Protein AF-A0A3N5ZUP9-F1 (afdb_monomer_lite)

Radius of gyration: 12.38 Å; chains: 1; bounding box: 33×23×29 Å

Secondary structure (DSSP, 8-state):
-HHHHHHHHHHHHHHHHH-TTS-THHHHHHHHHHHHHHHHHHTS-EEEEEBTTS-EEEE-TTS-EEEEETTEEEEE-HHHHHHHHHTT-S-B-

Structure (mmCIF, N/CA/C/O backbone):
data_AF-A0A3N5ZUP9-F1
#
_entry.id   AF-A0A3N5ZUP9-F1
#
loop_
_atom_site.group_PDB
_atom_site.id
_atom_site.type_symbol
_atom_site.label_atom_id
_atom_site.label_alt_id
_atom_site.label_comp_id
_atom_site.label_asym_id
_atom_site.label_entity_id
_atom_site.label_seq_id
_atom_site.pdbx_PDB_ins_code
_atom_site.Cartn_x
_atom_site.Cartn_y
_atom_site.Cartn_z
_atom_site.occupancy
_atom_site.B_iso_or_equiv
_atom_site.auth_seq_id
_atom_site.auth_comp_id
_atom_site.auth_asym_id
_atom_site.auth_atom_id
_atom_site.pdbx_PDB_model_num
ATOM 1 N N . MET A 1 1 ? -2.086 13.916 8.152 1.00 80.25 1 MET A N 1
ATOM 2 C CA . MET A 1 1 ? -1.507 12.600 8.512 1.00 80.25 1 MET A CA 1
ATOM 3 C C . MET A 1 1 ? -1.616 11.605 7.370 1.00 80.25 1 MET A C 1
ATOM 5 O O . MET A 1 1 ? -0.582 11.284 6.815 1.00 80.25 1 MET A O 1
ATOM 9 N N . ILE A 1 2 ? -2.815 11.157 6.964 1.00 89.25 2 ILE A N 1
ATOM 10 C CA . ILE A 1 2 ? -2.916 10.191 5.851 1.00 89.25 2 ILE A CA 1
ATOM 11 C C . ILE A 1 2 ? -2.385 10.752 4.523 1.00 89.25 2 ILE A C 1
ATOM 13 O O . ILE A 1 2 ? -1.625 10.070 3.855 1.00 89.25 2 ILE A O 1
ATOM 17 N N . ASN A 1 3 ? -2.672 12.019 4.205 1.00 91.50 3 ASN A N 1
ATOM 18 C CA . ASN A 1 3 ? -2.165 12.664 2.987 1.00 91.50 3 ASN A CA 1
ATOM 19 C C . ASN A 1 3 ? -0.626 12.696 2.923 1.00 91.50 3 ASN A C 1
ATOM 21 O O . ASN A 1 3 ? -0.060 12.529 1.849 1.00 91.50 3 ASN A O 1
ATOM 25 N N . GLU A 1 4 ? 0.051 12.861 4.067 1.00 93.94 4 GLU A N 1
ATOM 26 C CA . GLU A 1 4 ? 1.521 12.823 4.128 1.00 93.94 4 GLU A CA 1
ATOM 27 C C . GLU A 1 4 ? 2.040 11.404 3.881 1.00 93.94 4 GLU A C 1
ATOM 29 O O . GLU A 1 4 ? 2.918 11.218 3.052 1.00 93.94 4 GLU A O 1
ATOM 34 N N . ILE A 1 5 ? 1.419 10.387 4.495 1.00 94.19 5 ILE A N 1
ATOM 35 C CA . ILE A 1 5 ? 1.750 8.971 4.251 1.00 94.19 5 ILE A CA 1
ATOM 36 C C . ILE A 1 5 ? 1.583 8.619 2.766 1.00 94.19 5 ILE A C 1
ATOM 38 O O . ILE A 1 5 ? 2.441 7.963 2.182 1.00 94.19 5 ILE A O 1
ATOM 42 N N . GLN A 1 6 ? 0.492 9.069 2.140 1.00 94.88 6 GLN A N 1
ATOM 43 C CA . GLN A 1 6 ? 0.239 8.855 0.713 1.00 94.88 6 GLN A CA 1
ATOM 44 C C . GLN A 1 6 ? 1.306 9.525 -0.156 1.00 94.88 6 GLN A C 1
ATOM 46 O O . GLN A 1 6 ? 1.809 8.918 -1.100 1.00 94.88 6 GLN A O 1
ATOM 51 N N . LYS A 1 7 ? 1.665 10.769 0.169 1.00 95.62 7 LYS A N 1
ATOM 52 C CA . LYS A 1 7 ? 2.692 11.535 -0.538 1.00 95.62 7 LYS A CA 1
ATOM 53 C C . LYS A 1 7 ? 4.071 10.884 -0.413 1.00 95.62 7 LYS A C 1
ATOM 55 O O . LYS A 1 7 ? 4.752 10.729 -1.425 1.00 95.62 7 LYS A O 1
ATOM 60 N N . ASP A 1 8 ? 4.454 10.469 0.790 1.00 95.56 8 ASP A N 1
ATOM 61 C CA . ASP A 1 8 ? 5.726 9.795 1.050 1.00 95.56 8 ASP A CA 1
ATOM 62 C C . ASP A 1 8 ? 5.803 8.459 0.311 1.00 95.56 8 ASP A C 1
ATOM 64 O O . ASP A 1 8 ? 6.808 8.174 -0.339 1.00 95.56 8 ASP A O 1
ATOM 68 N N . LEU A 1 9 ? 4.719 7.676 0.324 1.00 95.44 9 LEU A N 1
ATOM 69 C CA . LEU A 1 9 ? 4.653 6.407 -0.397 1.00 95.44 9 LEU A CA 1
ATOM 70 C C . LEU A 1 9 ? 4.844 6.598 -1.903 1.00 95.44 9 LEU A C 1
ATOM 72 O O . LEU A 1 9 ? 5.688 5.934 -2.504 1.00 95.44 9 LEU A O 1
ATOM 76 N N . LYS A 1 10 ? 4.106 7.538 -2.507 1.00 94.50 10 LYS A N 1
ATOM 77 C CA . LYS A 1 10 ? 4.234 7.862 -3.937 1.00 94.50 10 LYS A CA 1
ATOM 78 C C . LYS A 1 10 ? 5.645 8.322 -4.288 1.00 94.50 10 LYS A C 1
ATOM 80 O O . LYS A 1 10 ? 6.194 7.891 -5.297 1.00 94.50 10 LYS A O 1
ATOM 85 N N . LYS A 1 11 ? 6.252 9.154 -3.438 1.00 94.94 11 LYS A N 1
ATOM 86 C CA . LYS A 1 11 ? 7.625 9.629 -3.626 1.00 94.94 11 LYS A CA 1
ATOM 87 C C . LYS A 1 11 ? 8.627 8.475 -3.606 1.00 94.94 11 LYS A C 1
ATOM 89 O O . LYS A 1 11 ? 9.473 8.404 -4.489 1.00 94.94 11 LYS A O 1
ATOM 94 N N . VAL A 1 12 ? 8.537 7.579 -2.623 1.00 95.00 12 VAL A N 1
ATOM 95 C CA . VAL A 1 12 ? 9.448 6.429 -2.515 1.00 95.00 12 VAL A CA 1
ATOM 96 C C . VAL A 1 12 ? 9.282 5.488 -3.705 1.00 95.00 12 VAL A C 1
ATOM 98 O O . VAL A 1 12 ? 10.280 5.076 -4.288 1.00 95.00 12 VAL A O 1
ATOM 101 N N . ILE A 1 13 ? 8.046 5.203 -4.122 1.00 93.12 13 ILE A N 1
ATOM 102 C CA . ILE A 1 13 ? 7.793 4.346 -5.287 1.00 93.12 13 ILE A CA 1
ATOM 103 C C . ILE A 1 13 ? 8.316 4.991 -6.580 1.00 93.12 13 ILE A C 1
ATOM 105 O O . ILE A 1 13 ? 8.972 4.311 -7.361 1.00 93.12 13 ILE A O 1
ATOM 109 N N . SER A 1 14 ? 8.109 6.294 -6.789 1.00 92.94 14 SER A N 1
ATOM 110 C CA . SER A 1 14 ? 8.657 7.012 -7.951 1.00 92.94 14 SER A CA 1
ATOM 111 C C . SER A 1 14 ? 10.189 6.973 -7.976 1.00 92.94 14 SER A C 1
ATOM 113 O O . SER A 1 14 ? 10.779 6.691 -9.014 1.00 92.94 14 SER A O 1
ATOM 115 N N . LEU A 1 15 ? 10.844 7.172 -6.827 1.00 92.81 15 LEU A N 1
ATOM 116 C CA . LEU A 1 15 ? 12.301 7.063 -6.726 1.00 92.81 15 LEU A CA 1
ATOM 117 C C . LEU A 1 15 ? 12.798 5.634 -6.980 1.00 92.81 15 LEU A C 1
ATOM 119 O O . LEU A 1 15 ? 13.849 5.459 -7.595 1.00 92.81 15 LEU A O 1
ATOM 123 N N . TYR A 1 16 ? 12.055 4.617 -6.534 1.00 92.00 16 TYR A N 1
ATOM 124 C CA . TYR A 1 16 ? 12.363 3.218 -6.829 1.00 92.00 16 TYR A CA 1
ATOM 125 C C . TYR A 1 16 ? 12.235 2.907 -8.323 1.00 92.00 16 TYR A C 1
ATOM 127 O O . TYR A 1 16 ? 13.109 2.249 -8.876 1.00 92.00 16 TYR A O 1
ATOM 135 N N . GLN A 1 17 ? 11.200 3.419 -8.993 1.00 89.88 17 GLN A N 1
ATOM 136 C CA . GLN A 1 17 ? 11.028 3.260 -10.442 1.00 89.88 17 GLN A CA 1
ATOM 137 C C . GLN A 1 17 ? 12.198 3.867 -11.231 1.00 89.88 17 GLN A C 1
ATOM 139 O O . GLN A 1 17 ? 12.654 3.273 -12.204 1.00 89.88 17 GLN A O 1
ATOM 144 N N . GLU A 1 18 ? 12.720 5.020 -10.799 1.00 92.50 18 GLU A N 1
ATOM 145 C CA . GLU A 1 18 ? 13.895 5.648 -11.418 1.00 92.50 18 GLU A CA 1
ATOM 146 C C . GLU A 1 18 ? 15.208 4.927 -11.074 1.00 92.50 18 GLU A C 1
ATOM 148 O O . GLU A 1 18 ? 16.133 4.876 -11.887 1.00 92.50 18 GLU A O 1
ATOM 153 N N . LYS A 1 19 ? 15.322 4.411 -9.845 1.00 91.81 19 LYS A N 1
ATOM 154 C CA . LYS A 1 19 ? 16.559 3.850 -9.281 1.00 91.81 19 LYS A CA 1
ATOM 155 C C . LYS A 1 19 ? 16.274 2.543 -8.528 1.00 91.81 19 LYS A C 1
ATOM 157 O O . LYS A 1 19 ? 16.399 2.502 -7.301 1.00 91.81 19 LYS A O 1
ATOM 162 N N . PRO A 1 20 ? 15.958 1.446 -9.241 1.00 87.44 20 PRO A N 1
ATOM 163 C CA . PRO A 1 20 ? 15.503 0.191 -8.628 1.00 87.44 20 PRO A CA 1
ATOM 164 C C . PRO A 1 20 ? 16.588 -0.544 -7.830 1.00 87.44 20 PRO A C 1
ATOM 166 O O . PRO A 1 20 ? 16.297 -1.452 -7.058 1.00 87.44 20 PRO A O 1
ATOM 169 N N . TYR A 1 21 ? 17.850 -0.151 -8.001 1.00 87.00 21 TYR A N 1
ATOM 170 C CA . TYR A 1 21 ? 19.001 -0.696 -7.282 1.00 87.00 21 TYR A CA 1
ATOM 171 C C . TYR A 1 21 ? 19.194 -0.090 -5.880 1.00 87.00 21 TYR A C 1
ATOM 173 O O . TYR A 1 21 ? 20.072 -0.535 -5.141 1.00 87.00 21 TYR A O 1
ATOM 181 N N . LEU A 1 22 ? 18.426 0.941 -5.509 1.00 87.56 22 LEU A N 1
ATOM 182 C CA . LEU A 1 22 ? 18.506 1.554 -4.183 1.00 87.56 22 LEU A CA 1
ATOM 183 C C . LEU A 1 22 ? 17.656 0.791 -3.148 1.00 87.56 22 LEU A C 1
ATOM 185 O O . LEU A 1 22 ? 16.568 0.308 -3.469 1.00 87.56 22 LEU A O 1
ATOM 189 N N . PRO A 1 23 ? 18.109 0.711 -1.884 1.00 87.44 23 PRO A N 1
ATOM 190 C CA . PRO A 1 23 ? 17.470 -0.105 -0.856 1.00 87.44 23 PRO A CA 1
ATOM 191 C C . PRO A 1 23 ? 16.295 0.615 -0.170 1.00 87.44 23 PRO A C 1
ATOM 193 O O . PRO A 1 23 ? 16.345 0.881 1.026 1.00 87.44 23 PRO A O 1
ATOM 196 N N . PHE A 1 24 ? 15.205 0.879 -0.895 1.00 89.94 24 PHE A N 1
ATOM 197 C CA . PHE A 1 24 ? 14.018 1.574 -0.357 1.00 89.94 24 PHE A CA 1
ATOM 198 C C . PHE A 1 24 ? 13.136 0.735 0.594 1.00 89.94 24 PHE A C 1
ATOM 200 O O . PHE A 1 24 ? 12.042 1.152 0.985 1.00 89.94 24 PHE A O 1
ATOM 207 N N . TRP A 1 25 ? 13.584 -0.469 0.964 1.00 89.44 25 TRP A N 1
ATOM 208 C CA . TRP A 1 25 ? 12.852 -1.381 1.850 1.00 89.44 25 TRP A CA 1
ATOM 209 C C . TRP A 1 25 ? 12.537 -0.725 3.200 1.00 89.44 25 TRP A C 1
ATOM 211 O O . TRP A 1 25 ? 11.406 -0.799 3.676 1.00 89.44 25 TRP A O 1
ATOM 221 N N . GLY A 1 26 ? 13.510 -0.034 3.804 1.00 92.12 26 GLY A N 1
ATOM 222 C CA . GLY A 1 26 ? 13.339 0.597 5.115 1.00 92.12 26 GLY A CA 1
ATOM 223 C C . GLY A 1 26 ? 12.285 1.706 5.106 1.00 92.12 26 GLY A C 1
ATOM 224 O O . GLY A 1 26 ? 11.439 1.780 6.001 1.00 92.12 26 GLY A O 1
ATOM 225 N N . GLU A 1 27 ? 12.293 2.544 4.072 1.00 94.31 27 GLU A N 1
ATOM 226 C CA . GLU A 1 27 ? 11.325 3.616 3.879 1.00 94.31 27 GLU A CA 1
ATOM 227 C C . GLU A 1 2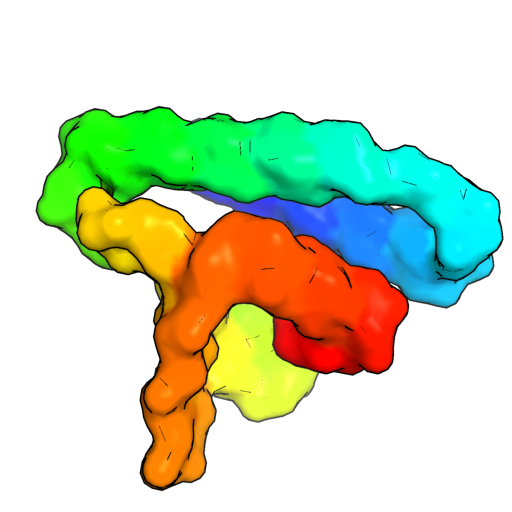7 ? 9.914 3.060 3.683 1.00 94.31 27 GLU A C 1
ATOM 229 O O . GLU A 1 27 ? 8.984 3.513 4.354 1.00 94.31 27 GLU A O 1
ATOM 234 N N . LEU A 1 28 ? 9.753 2.042 2.831 1.00 94.81 28 LEU A N 1
ATOM 235 C CA . LEU A 1 28 ? 8.463 1.384 2.615 1.00 94.81 28 LEU A CA 1
ATOM 236 C C . LEU A 1 28 ? 7.932 0.749 3.908 1.00 94.81 28 LEU A C 1
ATOM 238 O O . LEU A 1 28 ? 6.753 0.923 4.233 1.00 94.81 28 LEU A O 1
ATOM 242 N N . PHE A 1 29 ? 8.788 0.086 4.694 1.00 95.31 29 PHE A N 1
ATOM 243 C CA . PHE A 1 29 ? 8.407 -0.484 5.992 1.00 95.31 29 PHE A CA 1
ATOM 244 C C . PHE A 1 29 ? 7.946 0.579 6.982 1.00 95.31 29 PHE A C 1
ATOM 246 O O . PHE A 1 29 ? 6.922 0.413 7.647 1.00 95.31 29 PHE A O 1
ATOM 253 N N . LYS A 1 30 ? 8.678 1.691 7.071 1.00 95.50 30 LYS A N 1
ATOM 254 C CA . LYS A 1 30 ? 8.319 2.800 7.953 1.00 95.50 30 LYS A CA 1
ATOM 255 C C . LYS A 1 30 ? 6.965 3.397 7.566 1.00 95.50 30 LYS A C 1
ATOM 257 O O . LYS A 1 30 ? 6.089 3.517 8.420 1.00 95.50 30 LYS A O 1
ATOM 262 N N . ILE A 1 31 ? 6.778 3.724 6.286 1.00 95.44 31 ILE A N 1
ATOM 263 C CA . ILE A 1 31 ? 5.551 4.341 5.762 1.00 95.44 31 ILE A CA 1
ATOM 264 C C . ILE A 1 31 ? 4.332 3.447 6.021 1.00 95.44 31 ILE A C 1
ATOM 266 O O . ILE A 1 31 ? 3.297 3.909 6.506 1.00 95.44 31 ILE A O 1
ATOM 270 N N . THR A 1 32 ? 4.456 2.149 5.741 1.00 94.88 32 THR A N 1
ATOM 271 C CA . THR A 1 32 ? 3.376 1.176 5.966 1.00 94.88 32 THR A CA 1
ATOM 272 C C . THR A 1 32 ? 3.100 0.944 7.457 1.00 94.88 32 THR A C 1
ATOM 274 O O . THR A 1 32 ? 1.945 0.741 7.837 1.00 94.88 32 THR A O 1
ATOM 277 N N . GLN A 1 33 ? 4.100 1.080 8.336 1.00 94.06 33 GLN A N 1
ATOM 278 C CA . GLN A 1 33 ? 3.868 1.096 9.784 1.00 94.06 33 GLN A CA 1
ATOM 279 C C . GLN A 1 33 ? 3.145 2.353 10.272 1.00 94.06 33 GLN A C 1
ATOM 281 O O . GLN A 1 33 ? 2.250 2.282 11.117 1.00 94.06 33 GLN A O 1
ATOM 286 N N . ASP A 1 34 ? 3.491 3.521 9.742 1.00 94.44 34 ASP A N 1
ATOM 287 C CA . ASP A 1 34 ? 2.793 4.753 10.103 1.00 94.44 34 ASP A CA 1
ATOM 288 C C . ASP A 1 34 ? 1.326 4.710 9.639 1.00 94.44 34 ASP A C 1
ATOM 290 O O . ASP A 1 34 ? 0.429 5.136 10.375 1.00 94.44 34 ASP A O 1
ATOM 294 N N . LEU A 1 35 ? 1.048 4.069 8.498 1.00 94.44 35 LEU A N 1
ATOM 295 C CA . LEU A 1 35 ? -0.314 3.765 8.054 1.00 94.44 35 LEU A CA 1
ATOM 296 C C . LEU A 1 35 ? -1.063 2.854 9.033 1.00 94.44 35 LEU A C 1
ATOM 298 O O . LEU A 1 35 ? -2.218 3.137 9.372 1.00 94.44 35 LEU A O 1
ATOM 302 N N . LYS A 1 36 ? -0.412 1.797 9.534 1.00 92.94 36 LYS A N 1
ATOM 303 C CA . LYS A 1 36 ? -0.994 0.893 10.535 1.00 92.94 36 LYS A CA 1
ATOM 304 C C . LYS A 1 36 ? -1.430 1.643 11.788 1.00 92.94 36 LYS A C 1
ATOM 306 O O . LYS A 1 36 ? -2.570 1.485 12.228 1.00 92.94 36 LYS A O 1
ATOM 311 N N . LYS A 1 37 ? -0.567 2.512 12.325 1.00 91.69 37 LYS A N 1
ATOM 312 C CA . LYS A 1 37 ? -0.877 3.340 13.505 1.00 91.69 37 LYS A CA 1
ATOM 313 C C . LYS A 1 37 ? -2.102 4.222 13.264 1.00 91.69 37 LYS A C 1
ATOM 315 O O . LYS A 1 37 ? -3.021 4.232 14.080 1.00 91.69 37 LYS A O 1
ATOM 320 N N . VAL A 1 38 ? -2.150 4.928 12.130 1.00 91.62 38 VAL A N 1
ATOM 321 C CA . VAL A 1 38 ? -3.276 5.817 11.788 1.00 91.62 38 VAL A CA 1
ATOM 322 C C . VAL A 1 38 ? -4.582 5.037 11.637 1.00 91.62 38 VAL A C 1
ATOM 324 O O . VAL A 1 38 ? -5.624 5.476 12.124 1.00 91.62 38 VAL A O 1
ATOM 327 N N . THR A 1 39 ? -4.536 3.873 10.996 1.00 90.25 39 THR A N 1
ATOM 328 C CA . THR A 1 39 ? -5.721 3.030 10.775 1.00 90.25 39 THR A CA 1
ATOM 329 C C . THR A 1 39 ? -6.246 2.458 12.085 1.00 90.25 39 THR A C 1
ATOM 331 O O . THR A 1 39 ? -7.453 2.485 12.327 1.00 90.25 39 THR A O 1
ATOM 334 N N . HIS A 1 40 ? -5.351 2.020 12.974 1.00 87.62 40 HIS A N 1
ATOM 335 C CA . HIS A 1 40 ? -5.726 1.513 14.290 1.00 87.62 40 HIS A CA 1
ATOM 336 C C . HIS A 1 40 ? -6.416 2.585 15.147 1.00 87.62 40 HIS A C 1
ATOM 338 O O . HIS A 1 40 ? -7.449 2.312 15.756 1.00 87.62 40 HIS A O 1
ATOM 344 N N . LEU A 1 41 ? -5.907 3.824 15.124 1.00 88.50 41 LEU A N 1
ATOM 345 C CA . LEU A 1 41 ? -6.533 4.959 15.811 1.00 88.50 41 LEU A CA 1
ATOM 346 C C . LEU A 1 41 ? -7.933 5.269 15.266 1.00 88.50 41 LEU A C 1
ATOM 348 O O . LEU A 1 41 ? -8.836 5.595 16.032 1.00 88.50 41 LEU A O 1
ATOM 352 N N . LYS A 1 42 ? -8.126 5.159 13.947 1.00 88.06 42 LYS A N 1
ATOM 353 C CA . LYS A 1 42 ? -9.406 5.463 13.294 1.00 88.06 42 LYS A CA 1
ATOM 354 C C . LYS A 1 42 ? -10.418 4.316 13.332 1.00 88.06 42 LYS A C 1
ATOM 356 O O . LYS A 1 42 ? -11.600 4.582 13.140 1.00 88.06 42 LYS A O 1
ATOM 361 N N . LYS A 1 43 ? -9.981 3.069 13.556 1.00 88.94 43 LYS A N 1
ATOM 362 C CA . LYS A 1 43 ? -10.802 1.837 13.506 1.00 88.94 43 LYS A CA 1
ATOM 363 C C . LYS A 1 43 ? -11.641 1.703 12.226 1.00 88.94 43 LYS A C 1
ATOM 365 O O . LYS A 1 43 ? -12.739 1.155 12.241 1.00 88.94 43 LYS A O 1
ATOM 370 N N . GLN A 1 44 ? -11.137 2.226 11.114 1.00 90.62 44 GLN A N 1
ATOM 371 C CA . GLN A 1 44 ? -11.837 2.278 9.831 1.00 90.62 44 GLN A CA 1
ATOM 372 C C . GLN A 1 44 ? -10.870 1.929 8.708 1.00 90.62 44 GLN A C 1
ATOM 374 O O . GLN A 1 44 ? -9.680 2.227 8.813 1.00 90.62 44 GLN A O 1
ATOM 379 N N . LYS A 1 45 ? -11.381 1.323 7.630 1.00 92.88 45 LYS A N 1
ATOM 380 C CA . LYS A 1 45 ? -10.585 1.114 6.418 1.00 92.88 45 LYS A CA 1
ATOM 381 C C . LYS A 1 45 ? -10.164 2.465 5.841 1.00 92.88 45 LYS A C 1
ATOM 383 O O . LYS A 1 45 ? -10.956 3.407 5.818 1.00 92.88 45 LYS A O 1
ATOM 388 N N . ILE A 1 46 ? -8.934 2.552 5.357 1.00 94.44 46 ILE A N 1
ATOM 389 C CA . ILE A 1 46 ? -8.382 3.769 4.766 1.00 94.44 46 ILE A CA 1
ATOM 390 C C . ILE A 1 46 ? -8.094 3.510 3.294 1.00 94.44 46 ILE A C 1
ATOM 392 O O . ILE A 1 46 ? -7.406 2.547 2.968 1.00 94.44 46 ILE A O 1
ATOM 396 N N . LEU A 1 47 ? -8.600 4.371 2.409 1.00 95.06 47 LEU A N 1
ATOM 397 C CA . LEU A 1 47 ? -8.153 4.403 1.019 1.00 95.06 47 LEU A CA 1
ATOM 398 C C . LEU A 1 47 ? -6.728 4.959 0.987 1.00 95.06 47 LEU A C 1
ATOM 400 O O . LEU A 1 47 ? -6.504 6.112 1.357 1.00 95.06 47 LEU A O 1
ATOM 404 N N . LEU A 1 48 ? -5.772 4.132 0.577 1.00 95.12 48 LEU A N 1
ATOM 405 C CA . LEU A 1 48 ? -4.371 4.512 0.506 1.00 95.12 48 LEU A CA 1
ATOM 406 C C . LEU A 1 48 ? -4.082 5.221 -0.817 1.00 95.12 48 LEU A C 1
ATOM 408 O O . LEU A 1 48 ? -3.652 6.365 -0.798 1.00 95.12 48 LEU A O 1
ATOM 412 N N . TYR A 1 49 ? -4.361 4.596 -1.955 1.00 95.38 49 TYR A N 1
ATOM 413 C CA . TYR A 1 49 ? -4.272 5.229 -3.274 1.00 95.38 49 TYR A CA 1
ATOM 414 C C . TYR A 1 49 ? -5.063 4.418 -4.305 1.00 95.38 49 TYR A C 1
ATOM 416 O O . TYR A 1 49 ? -5.545 3.327 -4.010 1.00 95.38 49 TYR A O 1
ATOM 424 N N . GLU A 1 50 ? -5.174 4.950 -5.518 1.00 94.94 50 GLU A N 1
ATOM 425 C CA . GLU A 1 50 ? -5.577 4.189 -6.702 1.00 94.94 50 GLU A CA 1
ATOM 426 C C . GLU A 1 50 ? -4.341 3.840 -7.530 1.00 94.94 50 GLU A C 1
ATOM 428 O O . GLU A 1 50 ? -3.420 4.661 -7.642 1.00 94.94 50 GLU A O 1
ATOM 433 N N . THR A 1 51 ? -4.297 2.617 -8.059 1.00 93.75 51 THR A N 1
ATOM 434 C CA . THR A 1 51 ? -3.211 2.181 -8.938 1.00 93.75 51 THR A CA 1
ATOM 435 C C . THR A 1 51 ? -3.282 2.886 -10.294 1.00 93.75 51 THR A C 1
ATOM 437 O O . THR A 1 51 ? -4.277 3.543 -10.621 1.00 93.75 51 THR A O 1
ATOM 440 N N . ASN A 1 52 ? -2.247 2.716 -11.116 1.00 89.50 52 ASN A N 1
ATOM 441 C CA . ASN A 1 52 ? -2.240 3.162 -12.513 1.00 89.50 52 ASN A CA 1
ATOM 442 C C . ASN A 1 52 ? -3.441 2.632 -13.320 1.00 89.50 52 ASN A C 1
ATOM 444 O O . ASN A 1 52 ? -3.949 3.325 -14.197 1.00 89.50 52 ASN A O 1
ATOM 448 N N . GLU A 1 53 ? -3.934 1.440 -12.984 1.00 90.38 53 GLU A N 1
ATOM 449 C CA . GLU A 1 53 ? -5.102 0.786 -13.586 1.00 90.38 53 GLU A CA 1
ATOM 450 C C . GLU A 1 53 ? -6.434 1.177 -12.917 1.00 90.38 53 GLU A C 1
ATOM 452 O O . GLU A 1 53 ? -7.445 0.503 -13.107 1.00 90.38 53 GLU A O 1
ATOM 457 N N . SER A 1 54 ? -6.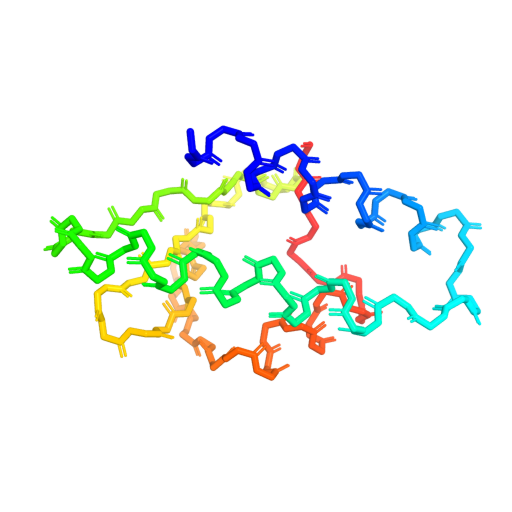455 2.247 -12.113 1.00 92.88 54 SER A N 1
ATOM 458 C CA . SER A 1 54 ? -7.637 2.715 -11.373 1.00 92.88 54 SER A CA 1
ATOM 459 C C . SER A 1 54 ? -8.216 1.681 -10.399 1.00 92.88 54 SER A C 1
ATOM 461 O O . SER A 1 54 ? -9.404 1.712 -10.075 1.00 92.88 54 SER A O 1
ATOM 463 N N . VAL A 1 55 ? -7.375 0.779 -9.887 1.00 94.56 55 VAL A N 1
ATOM 464 C CA . VAL 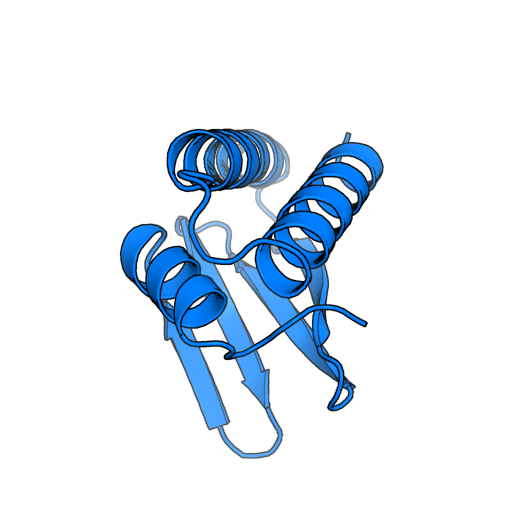A 1 55 ? -7.769 -0.164 -8.838 1.00 94.56 55 VAL A CA 1
ATOM 465 C C . VAL A 1 55 ? -7.511 0.472 -7.469 1.00 94.56 55 VAL A C 1
ATOM 467 O O . VAL A 1 55 ? -6.388 0.894 -7.194 1.00 94.56 55 VAL A O 1
ATOM 470 N N . PRO A 1 56 ? -8.505 0.559 -6.572 1.00 96.12 56 PRO A N 1
ATOM 471 C CA . PRO A 1 56 ? -8.294 1.134 -5.253 1.00 96.12 56 PRO A CA 1
ATOM 472 C C . PRO A 1 56 ? -7.538 0.168 -4.331 1.00 96.12 56 PRO A C 1
ATOM 474 O O . PRO A 1 56 ? -7.884 -1.011 -4.195 1.00 96.12 56 PRO A O 1
ATOM 477 N N . VAL A 1 57 ? -6.532 0.707 -3.644 1.00 96.75 57 VAL A N 1
ATOM 478 C CA . VAL A 1 57 ? -5.759 0.031 -2.601 1.00 96.75 57 VAL A CA 1
ATOM 479 C C . VAL A 1 57 ? -6.175 0.585 -1.247 1.00 96.75 57 VAL A C 1
ATOM 481 O O . VAL A 1 57 ? -6.007 1.771 -0.954 1.00 96.75 57 VAL A O 1
ATOM 484 N N . PHE A 1 58 ? -6.704 -0.285 -0.397 1.00 96.62 58 PHE A N 1
ATOM 485 C CA . PHE A 1 58 ? -7.107 0.036 0.965 1.00 96.62 58 PHE A CA 1
ATOM 486 C C . PHE A 1 58 ? -6.154 -0.576 1.984 1.00 96.62 58 PHE A C 1
ATOM 488 O O . PHE A 1 58 ? -5.559 -1.623 1.748 1.00 96.62 58 PHE A O 1
ATOM 495 N N . TYR A 1 59 ? -6.094 0.032 3.163 1.00 96.62 59 TYR A N 1
ATOM 496 C CA . TYR A 1 59 ? -5.566 -0.601 4.362 1.00 96.62 59 TYR A CA 1
ATOM 497 C C . TYR A 1 59 ? -6.701 -0.853 5.352 1.00 96.62 59 TYR A C 1
ATOM 499 O O . TYR A 1 59 ? -7.489 0.045 5.664 1.00 96.62 59 TYR A O 1
ATOM 507 N N . GLN A 1 60 ? -6.820 -2.100 5.793 1.00 95.06 60 GLN A N 1
ATOM 508 C CA . GLN A 1 60 ? -7.923 -2.589 6.608 1.00 95.06 60 GLN A CA 1
ATOM 509 C C . GLN A 1 60 ? -7.601 -2.474 8.109 1.00 95.06 60 GLN A C 1
ATOM 511 O O . GLN A 1 60 ? -6.434 -2.541 8.502 1.00 95.06 60 GLN A O 1
ATOM 516 N N . PRO A 1 61 ? -8.616 -2.343 8.985 1.00 91.50 61 PRO A N 1
ATOM 517 C CA . PRO A 1 61 ? -8.410 -2.312 10.438 1.00 91.50 61 PRO A CA 1
ATOM 518 C C . PRO A 1 61 ? -7.757 -3.576 11.013 1.00 91.50 61 PRO A C 1
ATOM 520 O O . PRO A 1 61 ? -7.154 -3.515 12.081 1.00 91.50 61 PRO A O 1
ATOM 523 N N . ASP A 1 62 ? -7.875 -4.706 10.311 1.00 91.00 62 ASP A N 1
ATOM 524 C CA . ASP A 1 62 ? -7.249 -5.985 10.668 1.00 91.00 62 ASP A CA 1
ATOM 525 C C . ASP A 1 62 ? -5.746 -6.046 10.330 1.00 91.00 62 ASP A C 1
ATOM 527 O O . ASP A 1 62 ? -5.081 -7.039 10.620 1.00 91.00 62 ASP A O 1
ATOM 531 N N . GLY A 1 63 ? -5.198 -4.973 9.753 1.00 92.75 63 GLY A N 1
ATOM 532 C CA . GLY A 1 63 ? -3.780 -4.818 9.468 1.00 92.75 63 GLY A CA 1
ATOM 533 C C . GLY A 1 63 ? -3.344 -5.260 8.070 1.00 92.75 63 GLY A C 1
ATOM 534 O O . GLY A 1 63 ? -2.140 -5.259 7.806 1.00 92.75 63 GLY A O 1
ATOM 535 N N . ARG A 1 64 ? -4.281 -5.624 7.184 1.00 96.31 64 ARG A N 1
ATOM 536 C CA . ARG A 1 64 ? -3.984 -6.083 5.819 1.00 96.31 64 ARG A CA 1
ATOM 537 C C . ARG A 1 64 ? -4.188 -4.996 4.768 1.00 96.31 64 ARG A C 1
ATOM 539 O O . ARG A 1 64 ? -5.064 -4.138 4.891 1.00 96.31 64 ARG A O 1
ATOM 546 N N . PHE A 1 65 ? -3.417 -5.079 3.690 1.00 97.12 65 PHE A N 1
ATOM 547 C CA . PHE A 1 65 ? -3.688 -4.339 2.462 1.00 97.12 65 PHE A CA 1
ATOM 548 C C . PHE A 1 65 ? -4.758 -5.074 1.661 1.00 97.12 65 PHE A C 1
ATOM 550 O O . PHE A 1 65 ? -4.798 -6.300 1.648 1.00 97.12 65 PHE A O 1
ATOM 557 N N . CYS A 1 66 ? -5.648 -4.328 1.019 1.00 97.00 66 CYS A N 1
ATOM 558 C CA . CYS A 1 66 ? -6.775 -4.855 0.267 1.00 97.00 66 CYS A CA 1
ATOM 559 C C . CYS A 1 66 ? -6.823 -4.166 -1.096 1.00 97.00 66 CYS A C 1
ATOM 561 O O . CYS A 1 66 ? -7.075 -2.964 -1.173 1.00 97.00 66 CYS A O 1
ATOM 563 N N . ILE A 1 67 ? -6.572 -4.926 -2.155 1.00 96.38 67 ILE A N 1
ATOM 564 C CA . ILE A 1 67 ? -6.635 -4.459 -3.540 1.00 96.38 67 ILE A CA 1
ATOM 565 C C . ILE A 1 67 ? -7.967 -4.940 -4.102 1.00 96.38 67 ILE A C 1
ATOM 567 O O . ILE A 1 67 ? -8.184 -6.146 -4.244 1.00 96.38 67 ILE A O 1
ATOM 571 N N . ALA A 1 68 ? -8.878 -4.005 -4.362 1.00 93.06 68 ALA A N 1
ATOM 572 C CA . ALA A 1 68 ? -10.238 -4.315 -4.794 1.00 93.06 68 ALA A CA 1
ATOM 573 C C . ALA A 1 68 ? -10.378 -4.112 -6.308 1.00 93.06 68 ALA A C 1
ATOM 575 O O . ALA A 1 68 ? -10.901 -3.096 -6.765 1.00 93.06 68 ALA A O 1
ATOM 576 N N . ALA A 1 69 ? -9.881 -5.077 -7.084 1.00 88.69 69 ALA A N 1
ATOM 577 C CA . ALA A 1 69 ? -10.025 -5.100 -8.535 1.00 88.69 69 ALA A CA 1
ATOM 578 C C . ALA A 1 69 ? -11.409 -5.645 -8.952 1.00 88.69 69 ALA A C 1
ATOM 580 O O . ALA A 1 69 ? -12.053 -6.378 -8.192 1.00 88.69 69 ALA A O 1
ATOM 581 N N . PRO A 1 70 ? -11.894 -5.335 -10.168 1.00 86.56 70 PRO A N 1
ATOM 582 C CA . PRO A 1 70 ? -13.129 -5.923 -10.681 1.00 86.56 70 PRO A CA 1
ATOM 583 C C . PRO A 1 70 ? -13.054 -7.458 -10.696 1.00 86.56 70 PRO A C 1
ATOM 585 O O . PRO A 1 70 ? -12.203 -8.040 -11.361 1.00 86.56 70 PRO A O 1
ATOM 588 N N . GLY A 1 71 ? -13.937 -8.121 -9.945 1.00 88.38 71 GLY A N 1
ATOM 589 C CA . GLY A 1 71 ? -13.999 -9.587 -9.869 1.00 88.38 71 GLY A CA 1
ATOM 590 C C . GLY A 1 71 ? -12.910 -10.256 -9.019 1.00 88.38 71 GLY A C 1
ATOM 591 O O . GLY A 1 71 ? -12.926 -11.478 -8.895 1.00 88.38 71 GLY A O 1
ATOM 592 N N . LEU A 1 72 ? -11.999 -9.492 -8.404 1.00 90.12 72 LEU A N 1
ATOM 593 C CA . LEU A 1 72 ? -10.918 -10.031 -7.578 1.00 90.12 72 LEU A CA 1
ATOM 594 C C . LEU A 1 72 ? -10.602 -9.107 -6.398 1.00 90.12 72 LEU A C 1
ATOM 596 O O . LEU A 1 72 ? -10.266 -7.940 -6.570 1.00 90.12 72 LEU A O 1
ATOM 600 N N . THR A 1 73 ? -10.653 -9.648 -5.183 1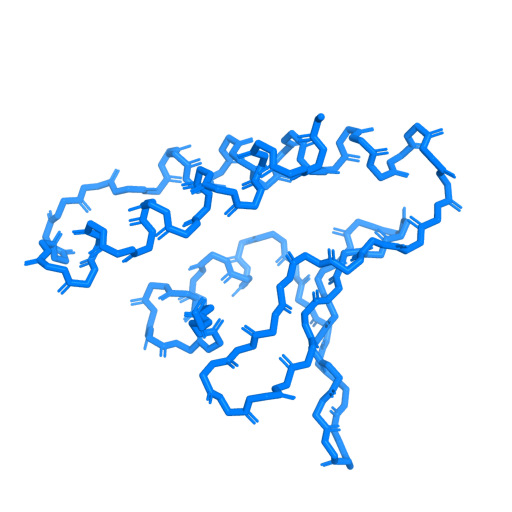.00 94.81 73 THR A N 1
ATOM 601 C CA . THR A 1 73 ? -10.164 -8.956 -3.983 1.00 94.81 73 THR A CA 1
ATOM 602 C C . THR A 1 73 ? -8.937 -9.680 -3.458 1.00 94.81 73 THR A C 1
ATOM 604 O O . THR A 1 73 ? -9.023 -10.850 -3.090 1.00 94.81 73 THR A O 1
ATOM 607 N N . ILE A 1 74 ? -7.805 -8.983 -3.417 1.00 95.69 74 ILE A N 1
ATOM 608 C CA . ILE A 1 74 ? -6.538 -9.525 -2.923 1.00 95.69 74 ILE A CA 1
ATOM 609 C C . ILE A 1 74 ? -6.272 -8.923 -1.548 1.00 95.69 74 ILE A C 1
ATOM 611 O O . ILE A 1 74 ? -6.318 -7.702 -1.390 1.00 95.69 74 ILE A O 1
ATOM 615 N N . PHE A 1 75 ? -5.985 -9.774 -0.565 1.00 97.19 75 PHE A N 1
ATOM 616 C CA . PHE A 1 75 ? -5.514 -9.349 0.748 1.00 97.19 75 PHE A CA 1
ATOM 617 C C . PHE A 1 75 ? -4.037 -9.682 0.885 1.00 97.19 75 PHE A C 1
ATOM 619 O O . PHE A 1 75 ? -3.657 -10.816 0.619 1.00 97.19 75 PHE A O 1
ATOM 626 N N . LEU A 1 76 ? -3.239 -8.706 1.310 1.00 97.31 76 LEU A N 1
ATOM 627 C CA . LEU A 1 76 ? -1.793 -8.846 1.456 1.00 97.31 76 LEU A CA 1
ATOM 628 C C . LEU A 1 76 ? -1.363 -8.456 2.871 1.00 97.31 76 LEU A C 1
ATOM 630 O O . LEU A 1 76 ? -1.895 -7.498 3.452 1.00 97.31 76 LEU A O 1
ATOM 634 N N . THR A 1 77 ? -0.383 -9.168 3.422 1.00 97.12 77 THR A N 1
ATOM 635 C CA . THR A 1 77 ? 0.370 -8.692 4.588 1.00 97.12 77 THR A CA 1
ATOM 636 C C . THR A 1 77 ? 1.222 -7.473 4.219 1.00 97.12 77 THR A C 1
ATOM 638 O O . THR A 1 77 ? 1.270 -7.036 3.067 1.00 97.12 77 THR A O 1
ATOM 641 N N . GLN A 1 78 ? 1.891 -6.879 5.210 1.00 95.44 78 GLN A N 1
ATOM 642 C CA . GLN A 1 78 ? 2.815 -5.771 4.968 1.00 95.44 78 GLN A CA 1
ATOM 643 C C . GLN A 1 78 ? 3.967 -6.196 4.051 1.00 95.44 78 GLN A C 1
ATOM 645 O O . GLN A 1 78 ? 4.279 -5.489 3.096 1.00 95.44 78 GLN A O 1
ATOM 650 N N . GLU A 1 79 ? 4.562 -7.352 4.329 1.00 95.75 79 GLU A N 1
ATOM 651 C CA . GLU A 1 79 ? 5.670 -7.926 3.572 1.00 95.75 79 GLU A CA 1
ATOM 652 C C . GLU A 1 79 ? 5.245 -8.210 2.130 1.00 95.75 79 GLU A C 1
ATOM 654 O O . GLU A 1 79 ? 5.881 -7.730 1.198 1.00 95.75 79 GLU A O 1
ATOM 659 N N . GLU A 1 80 ? 4.116 -8.900 1.940 1.00 96.94 80 GLU A N 1
ATOM 660 C CA . GLU A 1 80 ? 3.595 -9.236 0.611 1.00 96.94 80 GLU A CA 1
ATOM 661 C C . GLU A 1 80 ? 3.252 -7.988 -0.212 1.00 96.94 80 GLU A C 1
ATOM 663 O O . GLU A 1 80 ? 3.472 -7.953 -1.425 1.00 96.94 80 GLU A O 1
ATOM 668 N N . PHE A 1 81 ? 2.722 -6.946 0.433 1.00 96.50 81 PHE A N 1
ATOM 669 C CA . PHE A 1 81 ? 2.436 -5.673 -0.220 1.00 96.50 81 PHE A CA 1
ATOM 670 C C . PHE A 1 81 ? 3.717 -4.960 -0.666 1.00 96.50 81 PHE A C 1
ATOM 672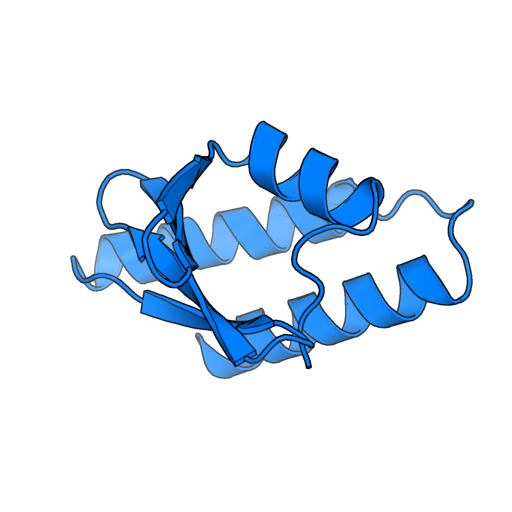 O O . PHE A 1 81 ? 3.794 -4.494 -1.802 1.00 96.50 81 PHE A O 1
ATOM 679 N N . ILE A 1 82 ? 4.733 -4.904 0.199 1.00 95.25 82 ILE A N 1
ATOM 680 C CA . ILE A 1 82 ? 6.027 -4.291 -0.125 1.00 95.25 82 ILE A CA 1
ATOM 681 C C . ILE A 1 82 ? 6.724 -5.072 -1.242 1.00 95.25 82 ILE A C 1
ATOM 683 O O . ILE A 1 82 ? 7.159 -4.469 -2.220 1.00 95.25 82 ILE A O 1
ATOM 687 N N . ASP A 1 83 ? 6.754 -6.401 -1.163 1.00 94.75 83 ASP A N 1
ATOM 688 C CA . ASP A 1 83 ? 7.306 -7.249 -2.220 1.00 94.75 83 ASP A CA 1
ATOM 689 C C . ASP A 1 83 ? 6.563 -7.068 -3.546 1.00 94.75 83 ASP A C 1
ATOM 691 O O . ASP A 1 83 ? 7.189 -7.008 -4.606 1.00 94.75 83 ASP A O 1
ATOM 695 N N . SER A 1 84 ? 5.235 -6.936 -3.506 1.00 94.00 84 SER A N 1
ATOM 696 C CA . SER A 1 84 ? 4.427 -6.664 -4.698 1.00 94.00 84 SER A CA 1
ATOM 697 C C . SER A 1 84 ? 4.799 -5.327 -5.341 1.00 94.00 84 SER A C 1
ATOM 699 O O . SER A 1 84 ? 5.008 -5.275 -6.553 1.00 94.00 84 SER A O 1
ATOM 701 N N . LEU A 1 85 ? 4.961 -4.270 -4.538 1.00 93.44 85 LEU A N 1
ATOM 702 C CA . LEU A 1 85 ? 5.396 -2.954 -5.016 1.00 93.44 85 LEU A CA 1
ATOM 703 C C . LEU A 1 85 ? 6.778 -3.007 -5.674 1.00 93.44 85 LEU A C 1
ATOM 705 O O . LEU A 1 85 ? 6.982 -2.414 -6.734 1.00 93.44 85 LEU A O 1
ATOM 709 N N . LEU A 1 86 ? 7.720 -3.733 -5.072 1.00 91.00 86 LEU A N 1
ATOM 710 C CA . LEU A 1 86 ? 9.081 -3.876 -5.598 1.00 91.00 86 LEU A CA 1
ATOM 71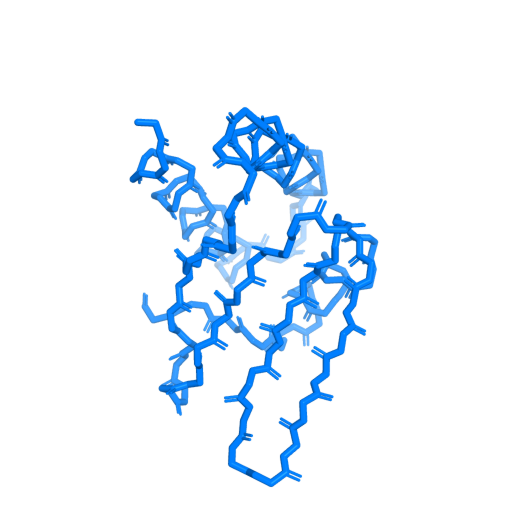1 C C . LEU A 1 86 ? 9.126 -4.724 -6.873 1.00 91.00 86 LEU A C 1
ATOM 713 O O . LEU A 1 86 ? 9.975 -4.519 -7.733 1.00 91.00 86 LEU A O 1
ATOM 717 N N . ARG A 1 87 ? 8.169 -5.637 -7.050 1.00 91.94 87 ARG A N 1
ATOM 718 C CA . ARG A 1 87 ? 7.978 -6.400 -8.294 1.00 91.94 87 ARG A CA 1
ATOM 719 C C . ARG A 1 87 ? 7.258 -5.619 -9.393 1.00 91.94 87 ARG A C 1
ATOM 721 O O . ARG A 1 87 ? 7.022 -6.169 -10.463 1.00 91.94 87 ARG A O 1
ATOM 728 N N . GLY A 1 88 ? 6.898 -4.363 -9.146 1.00 90.25 88 GLY A N 1
ATOM 729 C CA . GLY A 1 88 ? 6.210 -3.528 -10.123 1.00 90.25 88 GLY A CA 1
ATOM 730 C C . GLY A 1 88 ? 4.690 -3.648 -10.125 1.00 90.25 88 GLY A C 1
ATOM 731 O O . GLY A 1 88 ? 4.041 -3.159 -11.044 1.00 90.25 88 GLY A O 1
ATOM 732 N N . MET A 1 89 ? 4.106 -4.302 -9.121 1.00 91.75 89 MET A N 1
ATOM 733 C CA . MET A 1 89 ? 2.662 -4.486 -9.029 1.00 91.75 89 MET A CA 1
ATOM 734 C C . MET A 1 89 ? 2.011 -3.386 -8.192 1.00 91.75 89 MET A C 1
ATOM 736 O O . MET A 1 89 ? 2.580 -2.906 -7.213 1.00 91.75 89 MET A O 1
ATOM 740 N N . PHE A 1 90 ? 0.776 -3.034 -8.559 1.00 92.19 90 PHE A N 1
ATOM 741 C CA . PHE A 1 90 ? -0.089 -2.112 -7.813 1.00 92.19 90 PHE A CA 1
ATOM 742 C C . PHE A 1 90 ? 0.522 -0.723 -7.591 1.00 92.19 90 PHE A C 1
ATOM 744 O O . PHE A 1 90 ? 0.292 -0.094 -6.562 1.00 92.19 90 PHE A O 1
ATOM 751 N N . TRP A 1 91 ? 1.313 -0.224 -8.540 1.00 93.75 91 TRP A N 1
ATOM 752 C CA . TRP A 1 91 ? 1.901 1.104 -8.408 1.00 93.75 91 TRP A CA 1
ATOM 753 C C . TRP A 1 91 ? 0.836 2.205 -8.388 1.00 93.75 91 TRP A C 1
ATOM 755 O O . TRP A 1 91 ? -0.117 2.140 -9.167 1.00 93.75 91 TRP A O 1
ATOM 765 N N . PRO A 1 92 ? 0.993 3.216 -7.515 1.00 92.19 92 PRO A N 1
ATOM 766 C CA . PRO A 1 92 ? 0.080 4.340 -7.431 1.00 92.19 92 PRO A CA 1
ATOM 767 C C . PRO A 1 92 ? 0.145 5.193 -8.696 1.00 92.19 92 PRO A C 1
ATOM 769 O O . PRO A 1 92 ? 1.222 5.379 -9.264 1.00 92.19 92 PRO A O 1
ATOM 772 N N . LYS A 1 93 ? -1.005 5.764 -9.049 1.00 85.50 93 LYS A N 1
ATOM 773 C CA . LYS A 1 93 ? -1.125 6.830 -10.047 1.00 85.50 93 LYS A CA 1
ATOM 774 C C . LYS A 1 93 ? -0.462 8.135 -9.605 1.00 85.50 93 LYS A C 1
ATOM 776 O O . LYS A 1 93 ? -0.514 8.457 -8.386 1.00 85.50 93 LYS A O 1
#

Foldseek 3Di:
DLVVLLVQLLVLLVVCVVPVVDDCVVSLLVSLVVVLVVCCVVVAKDFSAAFPVRFTWIQHPVQWIWTDDVVDIDTHHSVRVSVCSSVVHRRHD

Sequence (93 aa):
MINEIQKDLKKVISLYQEKPYLPFWGELFKITQDLKKVTHLKKQKILLYETNESVPVFYQPDGRFCIAAPGLTIFLTQEEFIDSLLRGMFWPK

pLDDT: mean 92.86, std 3.19, range [80.25, 97.31]